Protein AF-A0A0F8YPD2-F1 (afdb_monomer_lite)

Secondary structure (DSSP, 8-state):
-TTTTSHHHHHHHHHHHHHHHHHHHHHTTSS--HHHHHHHHHTTT---HHHHHHHHHHHS-HHHHHHHHHHHHSTTTTTTTTTT--HHHHHHHHHHHHHHHHHHHHHHHSPTTTTHHHHHHHHHHHHT-EE--S--SSSS-HHHHHHHSSHHHHHHHHHHHHHHHT--EE-S---

Structure (mmCIF, N/CA/C/O backbone):
data_AF-A0A0F8YPD2-F1
#
_entry.id   AF-A0A0F8YPD2-F1
#
loop_
_atom_site.group_PDB
_atom_site.id
_atom_site.type_symbol
_atom_site.label_atom_id
_atom_site.label_alt_id
_atom_site.label_comp_id
_atom_site.label_asym_id
_atom_site.label_entity_id
_atom_site.label_seq_id
_atom_site.pdbx_PDB_ins_code
_atom_site.Cartn_x
_atom_site.Cartn_y
_atom_site.Cartn_z
_atom_site.occupancy
_atom_site.B_iso_or_equiv
_atom_site.auth_seq_id
_atom_site.auth_comp_id
_atom_site.auth_asym_id
_atom_site.auth_atom_id
_atom_site.pdbx_PDB_model_num
ATOM 1 N N . MET A 1 1 ? -18.638 -3.234 11.065 1.00 94.56 1 MET A N 1
ATOM 2 C CA . MET A 1 1 ? -17.580 -4.129 11.570 1.00 94.56 1 MET A CA 1
ATOM 3 C C . MET A 1 1 ? -17.341 -5.324 10.654 1.00 94.56 1 MET A C 1
ATOM 5 O O . MET A 1 1 ? -16.263 -5.391 10.093 1.00 94.56 1 MET A O 1
ATOM 9 N N . ARG A 1 2 ? -18.332 -6.199 10.403 1.00 97.00 2 ARG A N 1
ATOM 10 C CA . ARG A 1 2 ? -18.163 -7.392 9.537 1.00 97.00 2 ARG A CA 1
ATOM 11 C C . ARG A 1 2 ? -17.558 -7.105 8.155 1.00 97.00 2 ARG A C 1
ATOM 13 O O . ARG A 1 2 ? -16.605 -7.762 7.773 1.00 97.00 2 ARG A O 1
ATOM 20 N N . TYR A 1 3 ? -18.076 -6.103 7.439 1.00 97.62 3 TYR A N 1
ATOM 21 C CA . TYR A 1 3 ? -17.534 -5.726 6.127 1.00 97.62 3 TYR A CA 1
ATOM 22 C C . TYR A 1 3 ? -16.089 -5.206 6.203 1.00 97.62 3 TYR A C 1
ATOM 24 O O . TYR A 1 3 ? -15.278 -5.567 5.359 1.00 97.62 3 TYR A O 1
ATOM 32 N N . ILE A 1 4 ? -15.755 -4.404 7.224 1.00 98.19 4 ILE A N 1
ATOM 33 C CA . ILE A 1 4 ? -14.435 -3.762 7.362 1.00 98.19 4 ILE A CA 1
ATOM 34 C C . ILE A 1 4 ? -13.327 -4.818 7.345 1.00 98.19 4 ILE A C 1
ATOM 36 O O . ILE A 1 4 ? -12.388 -4.694 6.571 1.00 98.19 4 ILE A O 1
ATOM 40 N N . PHE A 1 5 ? -13.501 -5.896 8.111 1.00 98.12 5 PHE A N 1
ATOM 41 C CA . PHE A 1 5 ? -12.542 -6.999 8.217 1.00 98.12 5 PHE A CA 1
ATOM 42 C C . PHE A 1 5 ? -12.875 -8.193 7.307 1.00 98.12 5 PHE A C 1
ATOM 44 O O . PHE A 1 5 ? -12.452 -9.316 7.565 1.00 98.12 5 PHE A O 1
ATOM 51 N N . SER A 1 6 ? -13.664 -7.978 6.252 1.00 98.19 6 SER A N 1
ATOM 52 C CA . SER A 1 6 ? -13.960 -9.027 5.275 1.00 98.19 6 SER A CA 1
ATOM 53 C C . SER A 1 6 ? -12.802 -9.214 4.281 1.00 98.19 6 SER A C 1
ATOM 55 O O . SER A 1 6 ? -12.096 -8.246 3.973 1.00 98.19 6 SER A O 1
ATOM 57 N N . PRO A 1 7 ? -12.641 -10.416 3.692 1.00 96.81 7 PRO A N 1
ATOM 58 C CA . PRO A 1 7 ? -11.710 -10.625 2.582 1.00 96.81 7 PRO A CA 1
ATOM 59 C C . PRO A 1 7 ? -11.961 -9.661 1.417 1.00 96.81 7 PRO A C 1
ATOM 61 O O . PRO A 1 7 ? -11.022 -9.164 0.801 1.00 96.81 7 PRO A O 1
ATOM 64 N N . GLU A 1 8 ? -13.226 -9.336 1.140 1.00 96.88 8 GLU A N 1
ATOM 65 C CA . GLU A 1 8 ? -13.594 -8.380 0.097 1.00 96.88 8 GLU A CA 1
ATOM 66 C C . GLU A 1 8 ? -12.956 -7.008 0.319 1.00 96.88 8 GLU A C 1
ATOM 68 O O . GLU A 1 8 ? -12.258 -6.496 -0.560 1.00 96.88 8 GLU A O 1
ATOM 73 N N . ASN A 1 9 ? -13.130 -6.433 1.509 1.00 98.31 9 ASN A N 1
ATOM 74 C CA . ASN A 1 9 ? -12.566 -5.125 1.816 1.00 98.31 9 ASN A CA 1
ATOM 75 C C . ASN A 1 9 ? -11.031 -5.167 1.913 1.00 98.31 9 ASN A C 1
ATOM 77 O O . ASN A 1 9 ? -10.373 -4.227 1.462 1.00 98.31 9 ASN A O 1
ATOM 81 N N . LYS A 1 10 ? -10.446 -6.273 2.403 1.00 98.44 10 LYS A N 1
ATOM 82 C CA . LYS A 1 10 ? -8.988 -6.496 2.406 1.00 98.44 10 LYS A CA 1
ATOM 83 C C . LYS A 1 10 ? -8.413 -6.411 0.990 1.00 98.44 10 LYS A C 1
ATOM 85 O O . LYS A 1 10 ? -7.533 -5.595 0.725 1.00 98.44 10 LYS A O 1
ATOM 90 N N . PHE A 1 11 ? -8.929 -7.202 0.050 1.00 98.44 11 PHE A N 1
ATOM 91 C CA . PHE A 1 11 ? -8.347 -7.277 -1.294 1.00 98.44 11 PHE A CA 1
ATOM 92 C C . PHE A 1 11 ? -8.675 -6.064 -2.174 1.00 98.44 11 PHE A C 1
ATOM 94 O O . PHE A 1 11 ? -7.857 -5.684 -3.014 1.00 98.44 11 PHE A O 1
ATOM 101 N N . LYS A 1 12 ? -9.815 -5.395 -1.950 1.00 98.62 12 LYS A N 1
ATOM 102 C CA . LYS A 1 12 ? -10.074 -4.065 -2.532 1.00 98.62 12 LYS A CA 1
ATOM 103 C C . LYS A 1 12 ? -9.074 -3.030 -2.014 1.00 98.62 12 LYS A C 1
ATOM 105 O O . LYS A 1 12 ? -8.524 -2.258 -2.800 1.00 98.62 12 LYS A O 1
ATOM 110 N N . THR A 1 13 ? -8.766 -3.059 -0.717 1.00 98.81 13 THR A N 1
ATOM 111 C CA . THR A 1 13 ? -7.733 -2.200 -0.117 1.00 98.81 13 THR A CA 1
ATOM 112 C C . THR A 1 13 ? -6.352 -2.479 -0.709 1.00 98.81 13 THR A C 1
ATOM 114 O O . THR A 1 13 ? -5.646 -1.536 -1.054 1.00 98.81 13 THR A O 1
ATOM 117 N N . TRP A 1 14 ? -5.992 -3.743 -0.944 1.00 98.81 14 TRP A N 1
ATOM 118 C CA . TRP A 1 14 ? -4.736 -4.094 -1.623 1.00 98.81 14 TRP A CA 1
ATOM 119 C C . TRP A 1 14 ? -4.642 -3.486 -3.026 1.00 98.81 14 TRP A C 1
ATOM 121 O O . TRP A 1 14 ? -3.633 -2.870 -3.369 1.00 98.81 14 TRP A O 1
ATOM 131 N N . ARG A 1 15 ? -5.715 -3.567 -3.827 1.00 98.75 15 ARG A N 1
ATOM 132 C CA . ARG A 1 15 ? -5.751 -2.908 -5.144 1.00 98.75 15 ARG A CA 1
ATOM 133 C C . ARG A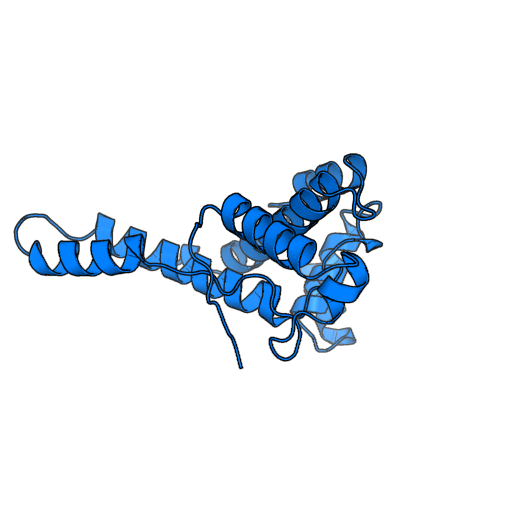 1 15 ? -5.654 -1.393 -5.038 1.00 98.75 15 ARG A C 1
ATOM 135 O O . ARG A 1 15 ? -4.922 -0.797 -5.825 1.00 98.75 15 ARG A O 1
ATOM 142 N N . LYS A 1 16 ? -6.320 -0.774 -4.058 1.00 98.75 16 LYS A N 1
ATOM 143 C CA . LYS A 1 16 ? -6.180 0.665 -3.777 1.00 98.75 16 LYS A CA 1
ATOM 144 C C . LYS A 1 16 ? -4.722 1.033 -3.478 1.00 98.75 16 LYS A C 1
ATOM 146 O O . LYS A 1 16 ? -4.237 2.016 -4.025 1.00 98.75 16 LYS A O 1
ATOM 151 N N . ILE A 1 17 ? -4.024 0.230 -2.677 1.00 98.81 17 ILE A N 1
ATOM 152 C CA . ILE A 1 17 ? -2.608 0.420 -2.337 1.00 98.81 17 ILE A CA 1
ATOM 153 C C . ILE A 1 17 ? -1.713 0.324 -3.578 1.00 98.81 17 ILE A C 1
ATOM 155 O O . ILE A 1 17 ? -0.931 1.237 -3.835 1.00 98.81 17 ILE A O 1
ATOM 159 N N . TRP A 1 18 ? -1.855 -0.721 -4.398 1.00 98.81 18 TRP A N 1
ATOM 160 C CA . TRP A 1 18 ? -1.063 -0.838 -5.630 1.00 98.81 18 TRP A CA 1
ATOM 161 C C . TRP A 1 18 ? -1.339 0.293 -6.622 1.00 98.81 18 TRP A C 1
ATOM 163 O O . TRP A 1 18 ? -0.413 0.782 -7.266 1.00 98.81 18 TRP A O 1
ATOM 173 N N . ILE A 1 19 ? -2.595 0.734 -6.735 1.00 98.81 19 ILE A N 1
ATOM 174 C CA . ILE A 1 19 ? -2.958 1.885 -7.566 1.00 98.81 19 ILE A CA 1
ATOM 175 C C . ILE A 1 19 ? -2.302 3.160 -7.030 1.00 98.81 19 ILE A C 1
ATOM 177 O O . ILE A 1 19 ? -1.710 3.889 -7.818 1.00 98.81 19 ILE A O 1
ATOM 181 N N . ALA A 1 20 ? -2.353 3.403 -5.716 1.00 98.81 20 ALA A N 1
ATOM 182 C CA . ALA A 1 20 ? -1.732 4.573 -5.099 1.00 98.81 20 ALA A CA 1
ATOM 183 C C . ALA A 1 20 ? -0.218 4.612 -5.355 1.00 98.81 20 ALA A C 1
ATOM 185 O O . ALA A 1 20 ? 0.312 5.668 -5.697 1.00 98.81 20 ALA A O 1
ATOM 186 N N . LEU A 1 21 ? 0.471 3.467 -5.270 1.00 98.62 21 LEU A N 1
ATOM 187 C CA . LEU A 1 21 ? 1.886 3.380 -5.636 1.00 98.62 21 LEU A CA 1
ATOM 188 C C . LEU A 1 21 ? 2.102 3.736 -7.109 1.00 98.62 21 LEU A C 1
ATOM 190 O O . LEU A 1 21 ? 2.931 4.592 -7.410 1.00 98.62 21 LEU A O 1
ATOM 194 N N . ALA A 1 22 ? 1.363 3.093 -8.016 1.00 98.62 22 ALA A N 1
ATOM 195 C CA . ALA A 1 22 ? 1.520 3.300 -9.452 1.00 98.62 22 ALA A CA 1
ATOM 196 C C . ALA A 1 22 ? 1.252 4.764 -9.847 1.00 98.62 22 ALA A C 1
ATOM 198 O O . ALA A 1 22 ? 1.959 5.324 -10.681 1.00 98.62 22 ALA A O 1
ATOM 199 N N . GLU A 1 23 ? 0.264 5.409 -9.223 1.00 98.69 23 GLU A N 1
ATOM 200 C CA . GLU A 1 23 ? 0.001 6.839 -9.391 1.00 98.69 23 GLU A CA 1
ATOM 201 C C . GLU A 1 23 ? 1.168 7.703 -8.918 1.00 98.69 23 GLU A C 1
ATOM 203 O O . GLU A 1 23 ? 1.584 8.601 -9.646 1.00 98.69 23 GLU A O 1
ATOM 208 N N . SER A 1 24 ? 1.712 7.433 -7.729 1.00 98.50 24 SER A N 1
ATOM 209 C CA . SER A 1 24 ? 2.852 8.188 -7.203 1.00 98.50 24 SER A CA 1
ATOM 210 C C . SER A 1 24 ? 4.103 8.005 -8.064 1.00 98.50 24 SER A C 1
ATOM 212 O O . SER A 1 24 ? 4.771 8.982 -8.385 1.00 98.50 24 SER A O 1
ATOM 214 N N . GLN A 1 25 ? 4.391 6.778 -8.506 1.00 98.25 25 GLN A N 1
ATOM 215 C CA . GLN A 1 25 ? 5.507 6.484 -9.410 1.00 98.25 25 GLN A CA 1
ATOM 216 C C . GLN A 1 25 ? 5.348 7.206 -10.754 1.00 98.25 25 GLN A C 1
ATOM 218 O O . GLN A 1 25 ? 6.287 7.852 -11.216 1.00 98.25 25 GLN A O 1
ATOM 223 N N . MET A 1 26 ? 4.146 7.178 -11.338 1.00 98.12 26 MET A N 1
ATOM 224 C CA . MET A 1 26 ? 3.835 7.893 -12.578 1.00 98.12 26 MET A CA 1
ATOM 225 C C . MET A 1 26 ? 4.045 9.406 -12.438 1.00 98.12 26 MET A C 1
ATOM 227 O O . MET A 1 26 ? 4.674 10.016 -13.298 1.00 98.12 26 MET A O 1
ATOM 231 N N . GLU A 1 27 ? 3.540 10.018 -11.363 1.00 98.00 27 GLU A N 1
ATOM 232 C CA . GLU A 1 27 ? 3.702 11.458 -11.102 1.00 98.00 27 GLU A CA 1
ATOM 233 C C . GLU A 1 27 ? 5.163 11.868 -10.910 1.00 98.00 27 GLU A C 1
ATOM 235 O O . GLU A 1 27 ? 5.530 13.005 -11.195 1.00 98.00 27 GLU A O 1
ATOM 240 N N . MET A 1 28 ? 6.001 10.937 -10.456 1.00 96.81 28 MET A N 1
ATOM 241 C CA . MET A 1 28 ? 7.439 11.132 -10.294 1.00 96.81 28 MET A CA 1
ATOM 242 C C . MET A 1 28 ? 8.251 10.780 -11.547 1.00 96.81 28 MET A C 1
ATOM 244 O O . MET A 1 28 ? 9.478 10.864 -11.520 1.00 96.81 28 MET A O 1
ATOM 248 N N . GLY A 1 29 ? 7.592 10.376 -12.638 1.00 93.75 29 GLY A N 1
ATOM 249 C CA . GLY A 1 29 ? 8.250 9.973 -13.882 1.00 93.75 29 GLY A CA 1
ATOM 250 C C . GLY A 1 29 ? 8.975 8.624 -13.802 1.00 93.75 29 GLY A C 1
ATOM 251 O O . GLY A 1 29 ? 9.807 8.330 -14.657 1.00 93.75 29 GLY A O 1
ATOM 252 N N . ILE A 1 30 ? 8.677 7.797 -12.796 1.00 91.81 30 ILE A N 1
ATOM 253 C CA . ILE A 1 30 ? 9.241 6.452 -12.633 1.00 91.81 30 ILE A CA 1
ATOM 254 C C . ILE A 1 30 ? 8.412 5.496 -13.486 1.00 91.81 30 ILE A C 1
ATOM 256 O O . ILE A 1 30 ? 7.287 5.210 -13.100 1.00 91.81 30 ILE A O 1
ATOM 260 N N . THR A 1 31 ? 8.959 5.043 -14.623 1.00 87.62 31 THR A N 1
ATOM 261 C CA . THR A 1 31 ? 8.572 3.920 -15.523 1.00 87.62 31 THR A CA 1
ATOM 262 C C . THR A 1 31 ? 7.129 3.372 -15.430 1.00 87.62 31 THR A C 1
ATOM 264 O O . THR A 1 31 ? 6.889 2.172 -15.544 1.00 87.62 31 THR A O 1
ATOM 267 N N . VAL A 1 32 ? 6.141 4.246 -15.250 1.00 97.19 32 VAL A N 1
ATOM 268 C CA . VAL A 1 32 ? 4.719 3.930 -15.106 1.00 97.19 32 VAL A CA 1
ATOM 269 C C . VAL A 1 32 ? 3.949 4.934 -15.944 1.00 97.19 32 VAL A C 1
ATOM 271 O O . VAL A 1 32 ? 4.143 6.144 -15.853 1.00 97.19 32 VAL A O 1
ATOM 274 N N . THR A 1 33 ? 3.060 4.426 -16.789 1.00 98.00 33 THR A N 1
ATOM 275 C CA . THR A 1 33 ? 2.296 5.246 -17.730 1.00 98.00 33 THR A CA 1
ATOM 276 C C . THR A 1 33 ? 0.874 5.500 -17.239 1.00 98.00 33 THR A C 1
ATOM 278 O O . THR A 1 33 ? 0.247 4.653 -16.596 1.00 98.00 33 THR A O 1
ATOM 281 N N . ALA A 1 34 ? 0.282 6.617 -17.669 1.00 98.06 34 ALA A N 1
ATOM 282 C CA . ALA A 1 34 ? -1.131 6.911 -17.409 1.00 98.06 34 ALA A CA 1
ATOM 283 C C . ALA A 1 34 ? -2.078 5.829 -17.949 1.00 98.06 34 ALA A C 1
ATOM 285 O O . ALA A 1 34 ? -3.148 5.597 -17.387 1.00 98.06 34 ALA A O 1
ATOM 286 N N . LYS A 1 35 ? -1.689 5.134 -19.026 1.00 98.25 35 LYS A N 1
ATOM 287 C CA . LYS A 1 35 ? -2.458 4.011 -19.575 1.00 98.25 35 LYS A CA 1
ATOM 288 C C . LYS A 1 35 ? -2.512 2.839 -18.591 1.00 98.25 35 LYS A C 1
ATOM 290 O O . LYS A 1 35 ? -3.594 2.299 -18.381 1.00 98.25 35 LYS A O 1
ATOM 295 N N . GLN A 1 36 ? -1.383 2.491 -17.973 1.00 98.56 36 GLN A N 1
ATOM 296 C CA . GLN A 1 36 ? -1.302 1.422 -16.973 1.00 98.56 36 GLN A CA 1
ATOM 297 C C . GLN A 1 36 ? -2.114 1.766 -15.723 1.00 98.56 36 GLN A C 1
ATOM 299 O O . GLN A 1 36 ? -2.947 0.973 -15.298 1.00 98.56 36 GLN A O 1
ATOM 304 N N . VAL A 1 37 ? -1.961 2.983 -15.191 1.00 98.62 37 VAL A N 1
ATOM 305 C CA . VAL A 1 37 ? -2.733 3.445 -14.023 1.00 98.62 37 VAL A CA 1
ATOM 306 C C . VAL A 1 37 ? -4.241 3.398 -14.291 1.00 98.62 37 VAL A C 1
ATOM 308 O O . VAL A 1 37 ? -5.007 2.906 -13.460 1.00 98.62 37 VAL A O 1
ATOM 311 N N . ARG A 1 38 ? -4.692 3.870 -15.464 1.00 98.56 38 ARG A N 1
ATOM 312 C CA . ARG A 1 38 ? -6.111 3.795 -15.855 1.00 98.56 38 ARG A CA 1
ATOM 313 C C . ARG A 1 38 ? -6.615 2.355 -15.930 1.00 98.56 38 ARG A C 1
ATOM 315 O O . ARG A 1 38 ? -7.741 2.091 -15.513 1.00 98.56 38 ARG A O 1
ATOM 322 N N . GLU A 1 39 ? -5.801 1.434 -16.439 1.00 98.50 39 GLU A N 1
ATOM 323 C CA . GLU A 1 39 ? -6.165 0.019 -16.509 1.00 98.50 39 GLU A CA 1
ATOM 324 C C . GLU A 1 39 ? -6.306 -0.605 -15.114 1.00 98.50 39 GLU A C 1
ATOM 326 O O . GLU A 1 39 ? -7.307 -1.271 -14.854 1.00 98.50 39 GLU A O 1
ATOM 331 N N . LEU A 1 40 ? -5.381 -0.329 -14.187 1.00 98.56 40 LEU A N 1
ATOM 332 C CA . LEU A 1 40 ? -5.504 -0.795 -12.801 1.00 98.56 40 LEU A CA 1
ATOM 333 C C . LEU A 1 40 ? -6.797 -0.279 -12.153 1.00 98.56 40 LEU A C 1
ATOM 335 O O . LEU A 1 40 ? -7.554 -1.052 -11.562 1.00 98.56 40 LEU A O 1
ATOM 339 N N . LYS A 1 41 ? -7.096 1.017 -12.317 1.00 98.56 41 LYS A N 1
ATOM 340 C CA . LYS A 1 41 ? -8.316 1.639 -11.776 1.00 98.56 41 LYS A CA 1
ATOM 341 C C . LYS A 1 41 ? -9.600 1.005 -12.307 1.00 98.56 41 LYS A C 1
ATOM 343 O O . LYS A 1 41 ? -10.556 0.888 -11.542 1.00 98.56 41 LYS A O 1
ATOM 348 N N . LYS A 1 42 ? -9.625 0.564 -13.571 1.00 98.50 42 LYS A N 1
ATOM 349 C CA . LYS A 1 42 ? -10.786 -0.111 -14.181 1.00 98.50 42 LYS A CA 1
ATOM 350 C C . LYS A 1 42 ? -11.213 -1.352 -13.393 1.00 98.50 42 LYS A C 1
ATOM 352 O O . LYS A 1 42 ? -12.405 -1.623 -13.293 1.00 98.50 42 LYS A O 1
ATOM 357 N N . TYR A 1 43 ? -10.260 -2.089 -12.826 1.00 98.25 43 TYR A N 1
ATOM 358 C CA . TYR A 1 43 ? -10.537 -3.323 -12.089 1.00 98.25 43 TYR A CA 1
ATOM 359 C C . TYR A 1 43 ? -10.381 -3.172 -10.572 1.00 98.25 43 TYR A C 1
ATOM 361 O O . TYR A 1 43 ? -10.380 -4.180 -9.874 1.00 98.25 43 TYR A O 1
ATOM 369 N N . LYS A 1 44 ? -10.275 -1.953 -10.025 1.00 97.69 44 LYS A N 1
ATOM 370 C CA . LYS A 1 44 ? -9.993 -1.731 -8.593 1.00 97.69 44 LYS A CA 1
ATOM 371 C C . LYS A 1 44 ? -10.929 -2.507 -7.643 1.00 97.69 44 LYS A C 1
ATOM 373 O O . LYS A 1 44 ? -10.461 -3.033 -6.641 1.00 97.69 44 LYS A O 1
ATOM 378 N N . ASP A 1 45 ? -12.209 -2.639 -8.007 1.00 97.12 45 ASP A N 1
ATOM 379 C CA . ASP A 1 45 ? -13.245 -3.289 -7.189 1.00 97.12 45 ASP A CA 1
ATOM 380 C C . ASP A 1 45 ? -13.615 -4.708 -7.664 1.00 97.12 45 ASP A C 1
ATOM 382 O O . ASP A 1 45 ? -14.386 -5.393 -6.996 1.00 97.12 45 ASP A O 1
ATOM 386 N N . ASN A 1 46 ? -13.084 -5.158 -8.807 1.00 97.56 46 ASN A N 1
ATOM 387 C CA . ASN A 1 46 ? -13.445 -6.431 -9.442 1.00 97.56 46 ASN A CA 1
ATOM 388 C C . ASN A 1 46 ? -12.400 -7.522 -9.155 1.00 97.56 46 ASN A C 1
ATOM 390 O O . ASN A 1 46 ? -11.541 -7.805 -9.996 1.00 97.56 46 ASN A O 1
ATOM 394 N N . ILE A 1 47 ? -12.457 -8.113 -7.962 1.00 98.00 47 ILE A N 1
ATOM 395 C CA . ILE A 1 47 ? -11.506 -9.141 -7.521 1.00 98.00 47 ILE A CA 1
ATOM 396 C C . ILE A 1 47 ? -11.854 -10.502 -8.146 1.00 98.00 47 ILE A C 1
ATOM 398 O O . ILE A 1 47 ? -12.926 -11.052 -7.919 1.00 98.00 47 ILE A O 1
ATOM 402 N N . ASN A 1 48 ? -10.927 -11.078 -8.911 1.00 97.75 48 ASN A N 1
ATOM 403 C CA . ASN A 1 48 ? -11.053 -12.396 -9.539 1.00 97.75 48 ASN A CA 1
ATOM 404 C C . ASN A 1 48 ? -10.531 -13.519 -8.622 1.00 97.75 48 ASN A C 1
ATOM 406 O O . ASN A 1 48 ? -9.467 -14.089 -8.865 1.00 97.75 48 ASN A O 1
ATOM 410 N N . TYR A 1 49 ? -11.295 -13.837 -7.573 1.00 97.62 49 TYR A N 1
ATOM 411 C CA . TYR A 1 49 ? -10.931 -14.806 -6.527 1.00 97.62 49 TYR A CA 1
ATOM 412 C C . TYR A 1 49 ? -10.485 -16.169 -7.054 1.00 97.62 49 TYR A C 1
ATOM 414 O O . TYR A 1 49 ? -9.428 -16.652 -6.668 1.00 97.62 49 TYR A O 1
ATOM 422 N N . GLU A 1 50 ? -11.215 -16.748 -8.009 1.00 98.00 50 GLU A N 1
ATOM 423 C CA . GLU A 1 50 ? -10.871 -18.059 -8.574 1.00 98.00 50 GLU A CA 1
ATOM 424 C C . GLU A 1 50 ? -9.469 -18.091 -9.203 1.00 98.00 50 GLU A C 1
ATOM 426 O O . GLU A 1 50 ? -8.781 -19.113 -9.180 1.00 98.00 50 GLU A O 1
ATOM 431 N N . ILE A 1 51 ? -9.033 -16.972 -9.787 1.00 98.12 51 ILE A N 1
ATOM 432 C CA . ILE A 1 51 ? -7.697 -16.840 -10.371 1.00 98.12 51 ILE A CA 1
ATOM 433 C C . ILE A 1 51 ? -6.654 -16.680 -9.265 1.00 98.12 51 ILE A C 1
ATOM 435 O O . ILE A 1 51 ? -5.609 -17.330 -9.322 1.00 98.12 51 ILE A O 1
ATOM 439 N N . ALA A 1 52 ? -6.944 -15.870 -8.243 1.00 98.00 52 ALA A N 1
ATOM 440 C CA . ALA A 1 52 ? -6.070 -15.714 -7.084 1.00 98.00 52 ALA A CA 1
ATOM 441 C C . ALA A 1 52 ? -5.841 -17.058 -6.373 1.00 98.00 52 ALA A C 1
ATOM 443 O O . ALA A 1 52 ? -4.695 -17.449 -6.178 1.00 98.00 52 ALA A O 1
ATOM 444 N N . GLU A 1 53 ? -6.891 -17.840 -6.119 1.00 98.00 53 GLU A N 1
ATOM 445 C CA . GLU A 1 53 ? -6.785 -19.168 -5.497 1.00 98.00 53 GLU A CA 1
ATOM 446 C C . GLU A 1 53 ? -5.958 -20.153 -6.338 1.00 98.00 53 GLU A C 1
ATOM 448 O O . GLU A 1 53 ? -5.145 -20.920 -5.811 1.00 98.00 53 GLU A O 1
ATOM 453 N N . LYS A 1 54 ? -6.126 -20.138 -7.670 1.00 98.31 54 LYS A N 1
ATOM 454 C CA . LYS A 1 54 ? -5.315 -20.961 -8.586 1.00 98.31 54 LYS A CA 1
ATOM 455 C C . LYS A 1 54 ? -3.834 -20.605 -8.498 1.00 98.31 54 LYS A C 1
ATOM 457 O O . LYS A 1 54 ? -2.994 -21.507 -8.526 1.00 98.31 54 LYS A O 1
ATOM 462 N N . TRP A 1 55 ? -3.505 -19.318 -8.412 1.00 98.31 55 TRP A N 1
ATOM 463 C CA . TRP A 1 55 ? -2.123 -18.874 -8.249 1.00 98.31 55 TRP A CA 1
ATOM 464 C C . TRP A 1 55 ? -1.582 -19.155 -6.856 1.00 98.31 55 TRP A C 1
ATOM 466 O O . TRP A 1 55 ? -0.431 -19.559 -6.739 1.00 98.31 55 TRP A O 1
ATOM 476 N N . GLU A 1 56 ? -2.392 -19.013 -5.815 1.00 98.00 56 GLU A N 1
ATOM 477 C CA . GLU A 1 56 ? -1.975 -19.258 -4.438 1.00 98.00 56 GLU A CA 1
ATOM 478 C C . GLU A 1 56 ? -1.579 -20.720 -4.231 1.00 98.00 56 GLU A C 1
ATOM 480 O O . GLU A 1 56 ? -0.511 -20.991 -3.689 1.00 98.00 56 GLU A O 1
ATOM 485 N N . LYS A 1 57 ? -2.345 -21.669 -4.786 1.00 98.06 57 LYS A N 1
ATOM 486 C CA . LYS A 1 57 ? -1.982 -23.100 -4.779 1.00 98.06 57 LYS A CA 1
ATOM 487 C C . LYS A 1 57 ? -0.624 -23.379 -5.434 1.00 98.06 57 LYS A C 1
ATOM 489 O O . LYS A 1 57 ? 0.073 -24.304 -5.022 1.00 98.06 57 LYS A O 1
ATOM 494 N N . LYS A 1 58 ? -0.248 -22.598 -6.453 1.00 97.62 58 LYS A N 1
ATOM 495 C CA . LYS A 1 58 ? 1.020 -22.752 -7.188 1.00 97.62 58 LYS A CA 1
ATOM 496 C C . LYS A 1 58 ? 2.188 -22.056 -6.494 1.00 97.62 58 LYS A C 1
ATOM 498 O O . LYS A 1 58 ? 3.262 -22.632 -6.388 1.00 97.62 58 LYS A O 1
ATOM 503 N N . LEU A 1 59 ? 1.983 -20.815 -6.061 1.00 97.06 59 LEU A N 1
ATOM 504 C CA . LEU A 1 59 ? 3.029 -19.943 -5.522 1.00 97.06 59 LEU A CA 1
ATOM 505 C C . LEU A 1 59 ? 3.226 -20.117 -4.017 1.00 97.06 59 LEU A C 1
ATOM 507 O O . LEU A 1 59 ? 4.271 -19.732 -3.505 1.00 97.06 59 LEU A O 1
ATOM 511 N N . ARG A 1 60 ? 2.223 -20.667 -3.319 1.00 97.38 60 ARG A N 1
ATOM 512 C CA . ARG A 1 60 ? 2.154 -20.747 -1.853 1.00 97.38 60 ARG A CA 1
ATOM 513 C C . ARG A 1 60 ? 2.380 -19.384 -1.191 1.00 97.38 60 ARG A C 1
ATOM 515 O O . ARG A 1 60 ? 3.039 -19.284 -0.163 1.00 97.38 60 ARG A O 1
ATOM 522 N N . HIS A 1 61 ? 1.858 -18.336 -1.829 1.00 97.44 61 HIS A N 1
ATOM 523 C CA . HIS A 1 61 ? 2.012 -16.951 -1.407 1.00 97.44 61 HIS A CA 1
ATOM 524 C C . HIS A 1 61 ? 0.795 -16.129 -1.847 1.00 97.44 61 HIS A C 1
ATOM 526 O O . HIS A 1 61 ? 0.543 -15.973 -3.043 1.00 97.44 61 HIS A O 1
ATOM 532 N N . ASP A 1 62 ? 0.075 -15.571 -0.878 1.00 97.06 62 ASP A N 1
ATOM 533 C CA . ASP A 1 62 ? -1.183 -14.834 -1.055 1.00 97.06 62 ASP A CA 1
ATOM 534 C C . ASP A 1 62 ? -1.009 -13.476 -1.763 1.00 97.06 62 ASP A C 1
ATOM 536 O O . ASP A 1 62 ? -1.675 -13.190 -2.754 1.00 97.06 62 ASP A O 1
ATOM 540 N N . VAL A 1 63 ? -0.065 -12.636 -1.331 1.00 98.12 63 VAL A N 1
ATOM 541 C CA . VAL A 1 63 ? 0.203 -11.347 -1.990 1.00 98.12 63 VAL A CA 1
ATOM 542 C C . VAL A 1 63 ? 0.547 -11.569 -3.456 1.00 98.12 63 VAL A C 1
ATOM 544 O O . VAL A 1 63 ? -0.068 -10.973 -4.342 1.00 98.12 63 VAL A O 1
ATOM 547 N N . MET A 1 64 ? 1.480 -12.482 -3.731 1.00 98.06 64 MET A N 1
ATOM 548 C CA . MET A 1 64 ? 1.904 -12.754 -5.100 1.00 98.06 64 MET A CA 1
ATOM 549 C C . MET A 1 64 ? 0.803 -13.399 -5.942 1.00 98.06 64 MET A C 1
ATOM 551 O O . MET A 1 64 ? 0.734 -13.127 -7.143 1.00 98.06 64 MET A O 1
ATOM 555 N N . SER A 1 65 ? -0.092 -14.194 -5.348 1.00 98.25 65 SER A N 1
ATOM 556 C CA . SER A 1 65 ? -1.246 -14.731 -6.071 1.00 98.25 65 SER A CA 1
ATOM 557 C C . SER A 1 65 ? -2.206 -13.625 -6.507 1.00 98.25 65 SER A C 1
ATOM 559 O O . SER A 1 65 ? -2.630 -13.602 -7.664 1.00 98.25 65 SER A O 1
ATOM 561 N N . HIS A 1 66 ? -2.463 -12.645 -5.638 1.00 98.50 66 HIS A N 1
ATOM 562 C CA . HIS A 1 66 ? -3.288 -11.483 -5.958 1.00 98.50 66 HIS A CA 1
ATOM 563 C C . HIS A 1 66 ? -2.614 -10.526 -6.950 1.00 98.50 66 HIS A C 1
ATOM 565 O O . HIS A 1 66 ? -3.308 -9.969 -7.804 1.00 98.50 66 HIS A O 1
ATOM 571 N N . VAL A 1 67 ? -1.284 -10.381 -6.913 1.00 98.50 67 VAL A N 1
ATOM 572 C CA . VAL A 1 67 ? -0.521 -9.651 -7.944 1.00 98.50 67 VAL A CA 1
ATOM 573 C C . VAL A 1 67 ? -0.715 -10.305 -9.313 1.00 98.50 67 VAL A C 1
ATOM 575 O O . VAL A 1 67 ? -1.050 -9.618 -10.281 1.00 98.50 67 VAL A O 1
ATOM 578 N N . LYS A 1 68 ? -0.568 -11.636 -9.407 1.00 98.44 68 LYS A N 1
ATOM 579 C CA . LYS A 1 68 ? -0.789 -12.370 -10.665 1.00 98.44 68 LYS A CA 1
ATOM 580 C C . LYS A 1 68 ? -2.235 -12.266 -11.136 1.00 98.44 68 LYS A C 1
ATOM 582 O O . LYS A 1 68 ? -2.466 -11.937 -12.297 1.00 98.44 68 LYS A O 1
ATOM 587 N N . ALA A 1 69 ? -3.198 -12.461 -10.240 1.00 98.44 69 ALA A N 1
ATOM 588 C CA . ALA A 1 69 ? -4.615 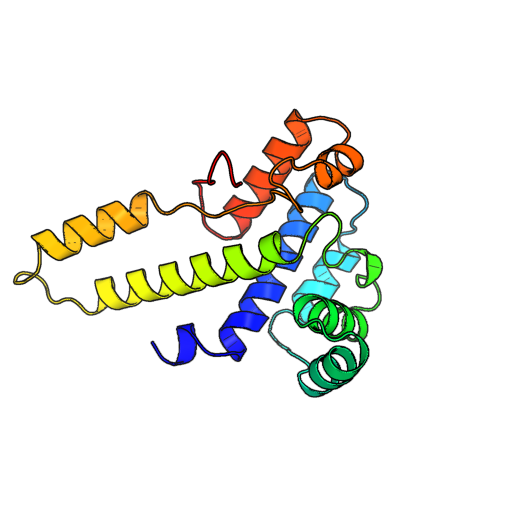-12.369 -10.567 1.00 98.44 69 ALA A CA 1
ATOM 589 C C . ALA A 1 69 ? -5.009 -10.972 -11.072 1.00 98.44 69 ALA A C 1
ATOM 591 O O . ALA A 1 69 ? -5.728 -10.856 -12.065 1.00 98.44 69 ALA A O 1
ATOM 592 N N . PHE A 1 70 ? -4.497 -9.909 -10.447 1.00 98.56 70 PHE A N 1
ATOM 593 C CA . PHE A 1 70 ? -4.744 -8.544 -10.902 1.00 98.56 70 PHE A CA 1
ATOM 594 C C . PHE A 1 70 ? -4.073 -8.268 -12.257 1.00 98.56 70 PHE A C 1
ATOM 596 O O . PHE A 1 70 ? -4.698 -7.679 -13.139 1.00 98.56 70 PHE A O 1
ATOM 603 N N . GLY A 1 71 ? -2.852 -8.768 -12.468 1.00 98.38 71 GLY A N 1
ATOM 604 C CA . GLY A 1 71 ? -2.145 -8.672 -13.747 1.00 98.38 71 GLY A CA 1
ATOM 605 C C . GLY A 1 71 ? -2.832 -9.406 -14.905 1.00 98.38 71 GLY A C 1
ATOM 606 O O . GLY A 1 71 ? -2.738 -8.958 -16.045 1.00 98.38 71 GLY A O 1
ATOM 607 N N . GLU A 1 72 ? -3.573 -10.487 -14.645 1.00 98.00 72 GLU A N 1
ATOM 608 C CA . GLU A 1 72 ? -4.367 -11.161 -15.685 1.00 98.00 72 GLU A CA 1
ATOM 609 C C . GLU A 1 72 ? -5.543 -10.311 -16.190 1.00 98.00 72 GLU A C 1
ATOM 611 O O . GLU A 1 72 ? -5.898 -10.391 -17.370 1.00 98.00 72 GLU A O 1
ATOM 616 N N . GLN A 1 73 ? -6.125 -9.473 -15.324 1.00 97.88 73 GLN A N 1
ATOM 617 C CA . GLN A 1 73 ? -7.159 -8.505 -15.706 1.00 97.88 73 GLN A CA 1
ATOM 618 C C . GLN A 1 73 ? -6.547 -7.245 -16.336 1.00 97.88 73 GLN A C 1
ATOM 620 O O . GLN A 1 73 ? -7.045 -6.759 -17.355 1.00 97.88 73 GLN A O 1
ATOM 625 N N . ALA A 1 74 ? -5.467 -6.727 -15.743 1.00 97.81 74 ALA A N 1
ATOM 626 C CA . ALA A 1 74 ? -4.764 -5.515 -16.153 1.00 97.81 74 ALA A CA 1
ATOM 627 C C . ALA A 1 74 ? -3.443 -5.849 -16.870 1.00 97.81 74 ALA A C 1
ATOM 629 O O . ALA A 1 74 ? -2.350 -5.658 -16.332 1.00 97.81 74 ALA A O 1
ATOM 630 N N . LYS A 1 75 ? -3.549 -6.386 -18.091 1.00 97.69 75 LYS A N 1
ATOM 631 C CA . LYS A 1 75 ? -2.412 -6.946 -18.843 1.00 97.69 75 LYS A CA 1
ATOM 632 C C . LYS A 1 75 ? -1.348 -5.914 -19.219 1.00 97.69 75 LYS A C 1
ATOM 634 O O . LYS A 1 75 ? -0.179 -6.262 -19.320 1.00 97.69 75 LYS A O 1
ATOM 639 N N . ILE A 1 76 ? -1.726 -4.658 -19.446 1.00 97.62 76 ILE A N 1
ATOM 640 C CA . ILE A 1 76 ? -0.784 -3.581 -19.792 1.00 97.62 76 ILE A CA 1
ATOM 641 C C . ILE A 1 76 ? -0.005 -3.155 -18.541 1.00 97.62 76 ILE A C 1
ATOM 643 O O . ILE A 1 76 ? 1.181 -2.826 -18.609 1.00 97.62 76 ILE A O 1
ATOM 647 N N . ALA A 1 77 ? -0.673 -3.157 -17.390 1.00 97.81 77 ALA A N 1
ATOM 648 C CA . ALA A 1 77 ? -0.109 -2.774 -16.105 1.00 97.81 77 ALA A CA 1
ATOM 649 C C . ALA A 1 77 ? 0.554 -3.926 -15.336 1.00 97.81 77 ALA A C 1
ATOM 651 O O . ALA A 1 77 ? 1.188 -3.669 -14.318 1.00 97.81 77 ALA A O 1
ATOM 652 N N . SER A 1 78 ? 0.456 -5.176 -15.798 1.00 97.31 78 SER A N 1
ATOM 653 C CA . SER A 1 78 ? 0.874 -6.356 -15.026 1.00 97.31 78 SER A CA 1
ATOM 654 C C . SER A 1 78 ? 2.320 -6.288 -14.525 1.00 97.31 78 SER A C 1
ATOM 656 O O . SER A 1 78 ? 2.605 -6.751 -13.427 1.00 97.31 78 SER A O 1
ATOM 658 N N . GLY A 1 79 ? 3.224 -5.700 -15.315 1.00 96.88 79 GLY A N 1
ATOM 659 C CA . GLY A 1 79 ? 4.641 -5.558 -14.971 1.00 96.88 79 GLY A CA 1
ATOM 660 C C . GLY A 1 79 ? 4.955 -4.467 -13.943 1.00 96.88 79 GLY A C 1
ATOM 661 O O . GLY A 1 79 ? 6.054 -4.470 -13.403 1.00 96.88 79 GLY A O 1
ATOM 662 N N . ILE A 1 80 ? 4.020 -3.549 -13.669 1.00 97.75 80 ILE A N 1
ATOM 663 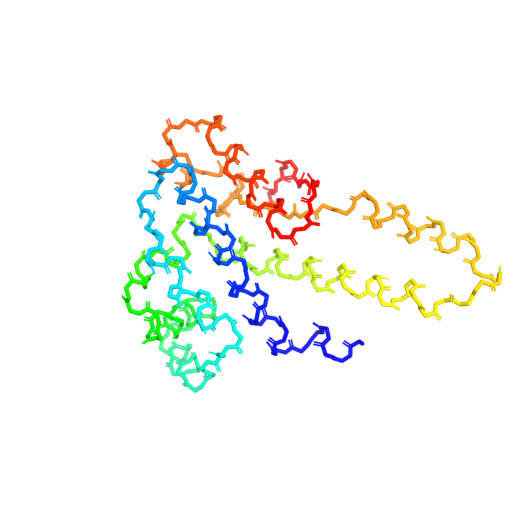C CA . ILE A 1 80 ? 4.217 -2.458 -12.697 1.00 97.75 80 ILE A CA 1
ATOM 664 C C . ILE A 1 80 ? 3.461 -2.681 -11.383 1.00 97.75 80 ILE A C 1
ATOM 666 O O . ILE A 1 80 ? 3.638 -1.928 -10.428 1.00 97.75 80 ILE A O 1
ATOM 670 N N . ILE A 1 81 ? 2.629 -3.725 -11.299 1.00 97.94 81 ILE A N 1
ATOM 671 C CA . ILE A 1 81 ? 1.962 -4.089 -10.047 1.00 97.94 81 ILE A CA 1
ATOM 672 C C . ILE A 1 81 ? 3.040 -4.498 -9.042 1.00 97.94 81 ILE A C 1
ATOM 674 O O . ILE A 1 81 ? 3.857 -5.368 -9.332 1.00 97.94 81 ILE A O 1
ATOM 678 N N . HIS A 1 82 ? 3.011 -3.889 -7.853 1.00 97.88 82 HIS A N 1
ATOM 679 C CA . HIS A 1 82 ? 3.946 -4.173 -6.758 1.00 97.88 82 HIS A CA 1
ATOM 680 C C . HIS A 1 82 ? 5.412 -3.771 -7.034 1.00 97.88 82 HIS A C 1
ATOM 682 O O . HIS A 1 82 ? 6.313 -4.208 -6.323 1.00 97.88 82 HIS A O 1
ATOM 688 N N . LEU A 1 83 ? 5.672 -2.920 -8.037 1.00 97.06 83 LEU A N 1
ATOM 689 C CA . LEU A 1 83 ? 7.025 -2.508 -8.424 1.00 97.06 83 LEU A CA 1
ATOM 690 C C . LEU A 1 83 ? 7.769 -1.806 -7.275 1.00 97.06 83 LEU A C 1
ATOM 692 O O . LEU A 1 83 ? 7.469 -0.665 -6.929 1.00 97.06 83 LEU A O 1
ATOM 696 N N . GLY A 1 84 ? 8.773 -2.489 -6.724 1.00 95.25 84 GLY A N 1
ATOM 697 C CA . GLY A 1 84 ? 9.621 -1.997 -5.634 1.00 95.25 84 GLY A CA 1
ATOM 698 C C . GLY A 1 84 ? 9.126 -2.330 -4.226 1.00 95.25 84 GLY A C 1
ATOM 699 O O . GLY A 1 84 ? 9.899 -2.209 -3.279 1.00 95.25 84 GLY A O 1
ATOM 700 N N . MET A 1 85 ? 7.878 -2.783 -4.094 1.00 96.69 85 MET A N 1
ATOM 701 C CA . MET A 1 85 ? 7.278 -3.167 -2.817 1.00 96.69 85 MET A CA 1
ATOM 702 C C . MET A 1 85 ? 7.686 -4.578 -2.376 1.00 96.69 85 MET A C 1
ATOM 704 O O . MET A 1 85 ? 8.096 -5.416 -3.180 1.00 96.69 85 MET A O 1
ATOM 708 N N . THR A 1 86 ? 7.471 -4.855 -1.095 1.00 96.62 86 THR A N 1
ATOM 709 C CA . THR A 1 86 ? 7.390 -6.196 -0.508 1.00 96.62 86 THR A CA 1
ATOM 710 C C . THR A 1 86 ? 5.999 -6.472 0.054 1.00 96.62 86 THR A C 1
ATOM 712 O O . THR A 1 86 ? 5.166 -5.572 0.180 1.00 96.62 86 THR A O 1
ATOM 715 N N . SER A 1 87 ? 5.737 -7.723 0.435 1.00 96.75 87 SER A N 1
ATOM 716 C CA . SER A 1 87 ? 4.447 -8.166 0.976 1.00 96.75 87 SER A CA 1
ATOM 717 C C . SER A 1 87 ? 3.937 -7.288 2.128 1.00 96.75 87 SER A C 1
ATOM 719 O O . SER A 1 87 ? 2.785 -6.863 2.088 1.00 96.75 87 SER A O 1
ATOM 721 N N . CYS A 1 88 ? 4.798 -6.914 3.080 1.00 96.69 88 CYS A N 1
ATOM 722 C CA . CYS A 1 88 ? 4.430 -6.045 4.207 1.00 96.69 88 CYS A CA 1
ATOM 723 C C . CYS A 1 88 ? 4.089 -4.608 3.795 1.00 96.69 88 CYS A C 1
ATOM 725 O O . CYS A 1 88 ? 3.277 -3.957 4.449 1.00 96.69 88 CYS A O 1
ATOM 727 N N . ASP A 1 89 ? 4.643 -4.103 2.685 1.00 97.56 89 ASP A N 1
ATOM 728 C CA . ASP A 1 89 ? 4.243 -2.792 2.167 1.00 97.56 89 ASP A CA 1
ATOM 729 C C . ASP A 1 89 ? 2.759 -2.789 1.741 1.00 97.56 89 ASP A C 1
ATOM 731 O O . ASP A 1 89 ? 2.129 -1.733 1.733 1.00 97.56 89 ASP A O 1
ATOM 735 N N . VAL A 1 90 ? 2.167 -3.938 1.388 1.00 98.06 90 VAL A N 1
ATOM 736 C CA . VAL A 1 90 ? 0.735 -4.025 1.056 1.00 98.06 90 VAL A CA 1
ATOM 737 C C . VAL A 1 90 ? -0.113 -4.563 2.205 1.00 98.06 90 VAL A C 1
ATOM 739 O O . VAL A 1 90 ? -1.150 -3.966 2.493 1.00 98.06 90 VAL A O 1
ATOM 742 N N . SER A 1 91 ? 0.300 -5.642 2.877 1.00 98.00 91 SER A N 1
ATOM 743 C CA . SER A 1 91 ? -0.494 -6.252 3.950 1.00 98.00 91 SER A CA 1
ATOM 744 C C . SER A 1 91 ? -0.653 -5.313 5.136 1.00 98.00 91 SER A C 1
ATOM 746 O O . SER A 1 91 ? -1.779 -5.037 5.533 1.00 98.00 91 SER A O 1
ATOM 748 N N . ASP A 1 92 ? 0.441 -4.746 5.637 1.00 98.00 92 ASP A N 1
ATOM 749 C CA . ASP A 1 92 ? 0.415 -4.005 6.898 1.00 98.00 92 ASP A CA 1
ATOM 750 C C . ASP A 1 92 ? -0.263 -2.646 6.713 1.00 98.00 92 ASP A C 1
ATOM 752 O O . ASP A 1 92 ? -1.042 -2.214 7.557 1.00 98.00 92 ASP A O 1
ATOM 756 N N . ASN A 1 93 ? -0.032 -1.978 5.575 1.00 98.50 93 ASN A N 1
ATOM 757 C CA . ASN A 1 93 ? -0.786 -0.768 5.242 1.00 98.50 93 ASN A CA 1
ATOM 758 C C . ASN A 1 93 ? -2.281 -1.070 5.098 1.00 98.50 93 ASN A C 1
ATOM 760 O O . ASN A 1 93 ? -3.101 -0.261 5.524 1.00 98.50 93 ASN A O 1
ATOM 764 N N . ALA A 1 94 ? -2.655 -2.216 4.519 1.00 98.62 94 ALA A N 1
ATOM 765 C CA . ALA A 1 94 ? -4.058 -2.597 4.435 1.00 98.62 94 ALA A CA 1
ATOM 766 C C . ALA A 1 94 ? -4.652 -2.829 5.824 1.00 98.62 94 ALA A C 1
ATOM 768 O O . ALA A 1 94 ? -5.704 -2.270 6.117 1.00 98.62 94 ALA A O 1
ATOM 769 N N . ASP A 1 95 ? -3.966 -3.575 6.685 1.00 98.50 95 ASP A N 1
ATOM 770 C CA . ASP A 1 95 ? -4.423 -3.849 8.045 1.00 98.50 95 ASP A CA 1
ATOM 771 C C . ASP A 1 95 ? -4.582 -2.554 8.851 1.00 98.50 95 ASP A C 1
ATOM 773 O O . ASP A 1 95 ? -5.633 -2.347 9.457 1.00 98.50 95 ASP A O 1
ATOM 777 N N . LEU A 1 96 ? -3.622 -1.627 8.767 1.00 98.44 96 LEU A N 1
ATOM 778 C CA . LEU A 1 96 ? -3.715 -0.299 9.385 1.00 98.44 96 LEU A CA 1
ATOM 779 C C . LEU A 1 96 ? -4.905 0.511 8.843 1.00 98.44 96 LEU A C 1
ATOM 781 O O . LEU A 1 96 ? -5.645 1.125 9.610 1.00 98.44 96 LEU A O 1
ATOM 785 N N . ILE A 1 97 ? -5.166 0.471 7.534 1.00 98.69 97 ILE A N 1
ATOM 786 C CA . ILE A 1 97 ? -6.347 1.120 6.943 1.00 98.69 97 ILE A CA 1
ATOM 787 C C . ILE A 1 97 ? -7.646 0.491 7.469 1.00 98.69 97 ILE A C 1
ATOM 789 O O . ILE A 1 97 ? -8.592 1.213 7.790 1.00 98.69 97 ILE A O 1
ATOM 793 N N . LEU A 1 98 ? -7.718 -0.838 7.572 1.00 98.56 98 LEU A N 1
ATOM 794 C CA . LEU A 1 98 ? -8.900 -1.533 8.090 1.00 98.56 98 LEU A CA 1
ATOM 795 C C . LEU A 1 98 ? -9.118 -1.247 9.582 1.00 98.56 98 LEU A C 1
ATOM 797 O O . LEU A 1 98 ? -10.248 -0.999 10.007 1.00 98.56 98 LEU A O 1
ATOM 801 N N . MET A 1 99 ? -8.046 -1.219 10.374 1.00 98.50 99 MET A N 1
ATOM 802 C CA . MET A 1 99 ? -8.084 -0.833 11.785 1.00 98.50 99 MET A CA 1
ATOM 803 C C . MET A 1 99 ? -8.558 0.614 11.950 1.00 98.50 99 MET A C 1
ATOM 805 O O . MET A 1 99 ? -9.443 0.870 12.765 1.00 98.50 99 MET A O 1
ATOM 809 N N . TYR A 1 100 ? -8.058 1.539 11.126 1.00 98.38 100 TYR A N 1
ATOM 810 C CA . TYR A 1 100 ? -8.511 2.929 11.099 1.00 98.38 100 TYR A CA 1
ATOM 811 C C . TYR A 1 100 ? -10.010 3.047 10.780 1.00 98.38 100 TYR A C 1
ATOM 813 O O . TYR A 1 100 ? -10.751 3.710 11.506 1.00 98.38 100 TYR A O 1
ATOM 821 N N . GLN A 1 101 ? -10.504 2.332 9.762 1.00 98.31 101 GLN A N 1
ATOM 822 C CA . GLN A 1 101 ? -11.943 2.256 9.463 1.00 98.31 101 GLN A CA 1
ATOM 823 C C . GLN A 1 101 ? -12.749 1.701 10.652 1.00 98.31 101 GLN A C 1
ATOM 825 O O . GLN A 1 101 ? -13.863 2.156 10.930 1.00 98.31 101 GLN A O 1
ATOM 830 N N . GLY A 1 102 ? -12.193 0.718 11.366 1.00 98.06 102 GLY A N 1
ATOM 831 C CA . GLY A 1 102 ? -12.760 0.170 12.597 1.00 98.06 102 GLY A CA 1
ATOM 832 C C . GLY A 1 102 ? -12.887 1.222 13.700 1.00 98.06 102 GLY A C 1
ATOM 833 O O . GLY A 1 102 ? -13.975 1.377 14.259 1.00 98.06 102 GLY A O 1
ATOM 834 N N . LEU A 1 103 ? -11.818 1.984 13.957 1.00 96.75 103 LEU A N 1
ATOM 835 C CA . LEU A 1 103 ? -11.796 3.086 14.926 1.00 96.75 103 LEU A CA 1
ATOM 836 C C . LEU A 1 103 ? -12.830 4.157 14.580 1.00 96.75 103 LEU A C 1
ATOM 838 O O . LEU A 1 103 ? -13.625 4.538 15.438 1.00 96.75 103 LEU A O 1
ATOM 842 N N . GLN A 1 104 ? -12.903 4.573 13.314 1.00 97.12 104 GLN A N 1
ATOM 843 C CA . GLN A 1 104 ? -13.919 5.521 12.849 1.00 97.12 104 GLN A CA 1
ATOM 844 C C . GLN A 1 104 ? -15.342 4.995 13.082 1.00 97.12 104 GLN A C 1
ATOM 846 O O . GLN A 1 104 ? -16.229 5.746 13.498 1.00 97.12 104 GLN A O 1
ATOM 851 N N . LYS A 1 105 ? -15.578 3.695 12.855 1.00 96.69 105 LYS A N 1
ATOM 852 C CA . LYS A 1 105 ? -16.893 3.087 13.089 1.00 96.69 105 LYS A CA 1
ATOM 853 C C . LYS A 1 105 ? -17.248 3.022 14.574 1.00 96.69 105 LYS A C 1
ATOM 855 O O . LYS A 1 105 ? -18.410 3.236 14.908 1.00 96.69 105 LYS A O 1
ATOM 860 N N . ILE A 1 106 ? -16.281 2.721 15.443 1.00 94.44 106 ILE A N 1
ATOM 861 C CA . ILE A 1 106 ? -16.464 2.738 16.902 1.00 94.44 106 ILE A CA 1
ATOM 862 C C . ILE A 1 106 ? -16.796 4.158 17.352 1.00 94.44 106 ILE A C 1
ATOM 864 O O . ILE A 1 106 ? -17.837 4.362 17.971 1.00 94.44 106 ILE A O 1
ATOM 868 N N . ARG A 1 107 ? -15.981 5.138 16.950 1.00 93.88 107 ARG A N 1
ATOM 869 C CA . ARG A 1 107 ? -16.195 6.559 17.234 1.00 93.88 107 ARG A CA 1
ATOM 870 C C . ARG A 1 107 ? -17.608 7.013 16.867 1.00 93.88 107 ARG A C 1
ATOM 872 O O . ARG A 1 107 ? -18.291 7.610 17.685 1.00 93.88 107 ARG A O 1
ATOM 879 N N . GLY A 1 108 ? -18.063 6.707 15.649 1.00 93.38 108 GLY A N 1
ATOM 880 C CA . GLY A 1 108 ? -19.387 7.112 15.162 1.00 93.38 108 GLY A CA 1
ATOM 881 C C . GLY A 1 108 ? -20.570 6.415 15.844 1.00 93.38 108 GLY A C 1
ATOM 882 O O . GLY A 1 108 ? -21.699 6.868 15.697 1.00 93.38 108 GLY A O 1
ATOM 883 N N . ASN A 1 109 ? -20.330 5.320 16.570 1.00 92.56 109 ASN A N 1
ATOM 884 C CA . ASN A 1 109 ? -21.362 4.577 17.291 1.00 92.56 109 ASN A CA 1
ATOM 885 C C . ASN A 1 109 ? -21.422 4.927 18.791 1.00 92.56 109 ASN A C 1
ATOM 887 O O . ASN A 1 109 ? -22.358 4.499 19.465 1.00 92.56 109 ASN A O 1
ATOM 891 N N . LEU A 1 110 ? -20.432 5.647 19.330 1.00 89.38 110 LEU A N 1
ATOM 892 C CA . LEU A 1 110 ? -20.415 6.043 20.737 1.00 89.38 110 LEU A CA 1
ATOM 893 C C . LEU A 1 110 ? -21.354 7.244 20.960 1.00 89.38 110 LEU A C 1
ATOM 895 O O . LEU A 1 110 ? -21.167 8.284 20.328 1.00 89.38 110 LEU A O 1
ATOM 899 N N . PRO A 1 111 ? -22.358 7.139 21.851 1.00 83.00 111 PRO A N 1
ATOM 900 C CA . PRO A 1 111 ? -23.265 8.245 22.134 1.00 83.00 111 PRO A CA 1
ATOM 901 C C . PRO A 1 111 ? -22.573 9.338 22.959 1.00 83.00 111 PRO A C 1
ATOM 903 O O . PRO A 1 111 ? -21.915 9.049 23.962 1.00 83.00 111 PRO A O 1
ATOM 906 N N . ASN A 1 112 ? -22.784 10.596 22.569 1.00 75.88 112 ASN A N 1
ATOM 907 C CA . ASN A 1 112 ? -22.415 11.776 23.354 1.00 75.88 112 ASN A CA 1
ATOM 908 C C . ASN A 1 112 ? -23.618 12.160 24.235 1.00 75.88 112 ASN A C 1
ATOM 910 O O . ASN A 1 112 ? -24.700 12.322 23.668 1.00 75.88 112 ASN A O 1
ATOM 914 N N . PRO A 1 113 ? -23.512 12.242 25.581 1.00 68.38 113 PRO A N 1
ATOM 915 C CA . PRO A 1 113 ? -22.342 12.716 26.338 1.00 68.38 113 PRO A CA 1
ATOM 916 C C . PRO A 1 113 ? -21.673 11.698 27.288 1.00 68.38 113 PRO A C 1
ATOM 918 O O . PRO A 1 113 ? -20.711 12.045 27.965 1.00 68.38 113 PRO A O 1
ATOM 921 N N . ILE A 1 114 ? -22.155 10.452 27.372 1.00 73.19 114 ILE A N 1
ATOM 922 C CA . ILE A 1 114 ? -21.673 9.463 28.366 1.00 73.19 114 ILE A CA 1
ATOM 923 C C . ILE A 1 114 ? -20.183 9.128 28.170 1.00 73.19 114 ILE A C 1
ATOM 925 O O . ILE A 1 114 ? -19.486 8.803 29.126 1.00 73.19 114 ILE A O 1
ATOM 929 N N . ASN A 1 115 ? -19.688 9.239 26.936 1.00 79.75 115 ASN A N 1
ATOM 930 C CA . ASN A 1 115 ? -18.366 8.762 26.540 1.00 79.75 115 ASN A CA 1
ATOM 931 C C . ASN A 1 115 ? -17.412 9.887 26.110 1.00 79.75 115 ASN A C 1
ATOM 933 O O . ASN A 1 115 ? -16.509 9.620 25.324 1.00 79.75 115 ASN A O 1
ATOM 937 N N . GLN A 1 116 ? -17.591 11.126 26.586 1.00 87.69 116 GLN A N 1
ATOM 938 C CA . GLN A 1 116 ? -16.800 12.283 26.130 1.00 87.69 116 GLN A CA 1
ATOM 939 C C . GLN A 1 116 ? -15.280 12.041 26.222 1.00 87.69 116 GLN A C 1
ATOM 941 O O . GLN A 1 116 ? -14.579 12.204 25.228 1.00 87.69 116 GLN A O 1
ATOM 946 N N . THR A 1 117 ? -14.778 11.543 27.356 1.00 90.00 117 THR A N 1
ATOM 947 C CA . THR A 1 117 ? -13.347 11.214 27.524 1.00 90.00 117 THR A CA 1
ATOM 948 C C . THR A 1 117 ? -12.881 10.115 26.563 1.00 90.00 117 THR A C 1
ATOM 950 O O . THR A 1 117 ? -11.803 10.202 25.986 1.00 90.00 117 THR A O 1
ATOM 953 N N . ILE A 1 118 ? -13.712 9.094 26.327 1.00 90.81 118 ILE A N 1
ATOM 954 C CA . ILE A 1 118 ? -13.393 8.003 25.391 1.00 90.81 118 ILE A CA 1
ATOM 955 C C . ILE A 1 118 ? -13.356 8.526 23.948 1.00 90.81 118 ILE A C 1
ATOM 957 O O . ILE A 1 118 ? -12.511 8.111 23.159 1.00 90.81 118 ILE A O 1
ATOM 961 N N . LEU A 1 119 ? -14.266 9.433 23.588 1.00 92.12 119 LEU A N 1
ATOM 962 C CA . LEU A 1 119 ? -14.286 10.070 22.274 1.00 92.12 119 LEU A CA 1
ATOM 963 C C . LEU A 1 119 ? -13.037 10.923 22.050 1.00 92.12 119 LEU A C 1
ATOM 965 O O . LEU A 1 119 ? -12.436 10.816 20.986 1.00 92.12 119 LEU A O 1
ATOM 969 N N . GLU A 1 120 ? -12.613 11.693 23.053 1.00 93.00 120 GLU A N 1
ATOM 970 C CA . GLU A 1 120 ? -11.368 12.472 23.017 1.00 93.00 120 GLU A CA 1
ATOM 971 C C . GLU A 1 120 ? -10.135 11.575 22.838 1.00 93.00 120 GLU A C 1
ATOM 973 O O . GLU A 1 120 ? -9.259 11.876 22.024 1.00 93.00 120 GLU A O 1
ATOM 978 N N . ASP A 1 121 ? -10.086 10.433 23.529 1.00 93.94 121 ASP A N 1
ATOM 979 C CA . ASP A 1 121 ? -9.013 9.451 23.367 1.00 93.94 121 ASP A CA 1
ATOM 980 C C . ASP A 1 121 ? -8.989 8.834 21.965 1.00 93.94 121 ASP A C 1
ATOM 982 O O . ASP A 1 121 ? -7.925 8.727 21.348 1.00 93.94 121 ASP A O 1
ATOM 986 N N . ILE A 1 122 ? -10.153 8.457 21.431 1.00 94.31 122 ILE A N 1
ATOM 987 C CA . ILE A 1 122 ? -10.258 7.922 20.070 1.00 94.31 122 ILE A CA 1
ATOM 988 C C . ILE A 1 122 ? -9.874 8.989 19.041 1.00 94.31 122 ILE A C 1
ATOM 990 O O . ILE A 1 122 ? -9.150 8.678 18.096 1.00 94.31 122 ILE A O 1
ATOM 994 N N . ASP A 1 123 ? -10.306 10.236 19.226 1.00 94.88 123 ASP A N 1
ATOM 995 C CA . ASP A 1 123 ? -9.937 11.357 18.361 1.00 94.88 123 ASP A CA 1
ATOM 996 C C . ASP A 1 123 ? -8.433 11.605 18.379 1.00 94.88 123 ASP A C 1
ATOM 998 O O . ASP A 1 123 ? -7.819 11.762 17.324 1.00 94.88 123 ASP A O 1
ATOM 1002 N N . ARG A 1 124 ? -7.801 11.540 19.552 1.00 96.12 124 ARG A N 1
ATOM 1003 C CA . ARG A 1 124 ? -6.344 11.623 19.669 1.00 96.12 124 ARG A CA 1
ATOM 1004 C C . ARG A 1 124 ? -5.645 10.508 18.891 1.00 96.12 124 ARG A C 1
ATOM 1006 O O . ARG A 1 124 ? -4.654 10.786 18.218 1.00 96.12 124 ARG A O 1
ATOM 1013 N N . ILE A 1 125 ? -6.144 9.272 18.951 1.00 96.12 125 ILE A N 1
ATOM 1014 C CA . ILE A 1 125 ? -5.582 8.149 18.184 1.00 96.12 125 ILE A CA 1
ATOM 1015 C C . ILE A 1 125 ? -5.774 8.372 16.679 1.00 96.12 125 ILE A C 1
ATOM 1017 O O . ILE A 1 125 ? -4.825 8.212 15.918 1.00 96.12 125 ILE A O 1
ATOM 1021 N N . ILE A 1 126 ? -6.977 8.760 16.245 1.00 96.12 126 ILE A N 1
ATOM 1022 C CA . ILE A 1 126 ? -7.308 9.004 14.833 1.00 96.12 126 ILE A CA 1
ATOM 1023 C C . ILE A 1 126 ? -6.446 10.128 14.250 1.00 96.12 126 ILE A C 1
ATOM 1025 O O . ILE A 1 126 ? -5.915 9.973 13.152 1.00 96.12 126 ILE A O 1
ATOM 1029 N N . ASN A 1 127 ? -6.267 11.224 14.989 1.00 95.88 127 ASN A N 1
ATOM 1030 C CA . ASN A 1 127 ? -5.495 12.387 14.547 1.00 95.88 127 ASN A CA 1
ATOM 1031 C C . ASN A 1 127 ? -3.988 12.108 14.456 1.00 95.88 127 ASN A C 1
ATOM 1033 O O . ASN A 1 127 ? -3.293 12.780 13.703 1.00 95.88 127 ASN A O 1
ATOM 1037 N N . ASN A 1 128 ? -3.484 11.119 15.200 1.00 95.94 128 ASN A N 1
ATOM 1038 C CA . ASN A 1 128 ? -2.076 10.713 15.179 1.00 95.94 128 ASN A CA 1
ATOM 1039 C C . ASN A 1 128 ? -1.853 9.375 14.451 1.00 95.94 128 ASN A C 1
ATOM 1041 O O . ASN A 1 128 ? -0.797 8.757 14.595 1.00 95.94 128 ASN A O 1
ATOM 1045 N N . TYR A 1 129 ? -2.847 8.895 13.696 1.00 97.44 129 TYR A N 1
ATOM 1046 C CA . TYR A 1 129 ? -2.789 7.573 13.086 1.00 97.44 129 TYR A CA 1
ATOM 1047 C C . TYR A 1 129 ? -1.786 7.545 11.930 1.00 97.44 129 TYR A C 1
ATOM 1049 O O . TYR A 1 129 ? -1.935 8.260 10.938 1.00 97.44 129 TYR A O 1
ATOM 1057 N N . ALA A 1 130 ? -0.771 6.693 12.054 1.00 96.69 130 ALA A N 1
ATOM 1058 C CA . ALA A 1 130 ? 0.305 6.574 11.083 1.00 96.69 130 ALA A CA 1
ATOM 1059 C C . ALA A 1 130 ? 0.149 5.321 10.218 1.00 96.69 130 ALA A C 1
ATOM 1061 O O . ALA A 1 130 ? -0.185 4.244 10.716 1.00 96.69 130 ALA A O 1
ATOM 1062 N N . LEU A 1 131 ? 0.454 5.448 8.927 1.00 97.44 131 LEU A N 1
ATOM 1063 C CA . LEU A 1 131 ? 0.639 4.293 8.053 1.00 97.44 131 LEU A CA 1
ATOM 1064 C C . LEU A 1 131 ? 2.087 3.810 8.073 1.00 97.44 131 LEU A C 1
ATOM 1066 O O . LEU A 1 131 ? 3.022 4.580 8.296 1.00 97.44 131 LEU A O 1
ATOM 1070 N N . ARG A 1 132 ? 2.273 2.521 7.770 1.00 97.12 132 ARG A N 1
ATOM 1071 C CA . ARG A 1 132 ? 3.600 1.924 7.605 1.00 97.12 132 ARG A CA 1
ATOM 1072 C C . ARG A 1 132 ? 4.375 2.598 6.475 1.00 97.12 132 ARG A C 1
ATOM 1074 O O . ARG A 1 132 ? 5.573 2.792 6.614 1.00 97.12 132 ARG A O 1
ATOM 1081 N N . GLY A 1 133 ? 3.709 2.944 5.373 1.00 97.12 133 GLY A N 1
ATOM 1082 C CA . GLY A 1 133 ? 4.367 3.500 4.191 1.00 97.12 133 GLY A CA 1
ATOM 1083 C C . GLY A 1 133 ? 5.095 2.434 3.366 1.00 97.12 133 GLY A C 1
ATOM 1084 O O . GLY A 1 133 ? 4.681 1.275 3.327 1.00 97.12 133 GLY A O 1
ATOM 1085 N N . LEU A 1 134 ? 6.165 2.834 2.688 1.00 96.81 134 LEU A N 1
ATOM 1086 C CA . LEU A 1 134 ? 6.950 2.021 1.763 1.00 96.81 134 LEU A CA 1
ATOM 1087 C C . LEU A 1 134 ? 8.319 1.772 2.383 1.00 96.81 134 LEU A C 1
ATOM 1089 O O . LEU A 1 134 ? 9.192 2.621 2.272 1.00 96.81 134 LEU A O 1
ATOM 1093 N N . LYS A 1 135 ? 8.530 0.631 3.037 1.00 95.19 135 LYS A N 1
ATOM 1094 C CA . LYS A 1 135 ? 9.755 0.355 3.813 1.00 95.19 135 LYS A CA 1
ATOM 1095 C C . LYS A 1 135 ? 10.606 -0.775 3.238 1.00 95.19 135 LYS A C 1
ATOM 1097 O O . LYS A 1 135 ? 11.775 -0.920 3.598 1.00 95.19 135 LYS A O 1
ATOM 1102 N N . GLY A 1 136 ? 10.060 -1.549 2.301 1.00 92.75 136 GLY A N 1
ATOM 1103 C CA . GLY A 1 136 ? 10.750 -2.688 1.709 1.00 92.75 136 GLY A CA 1
ATOM 1104 C C . GLY A 1 136 ? 10.864 -3.867 2.682 1.00 92.75 136 GLY A C 1
ATOM 1105 O O . GLY A 1 136 ? 10.070 -3.997 3.615 1.00 92.75 136 GLY A O 1
ATOM 1106 N N . ALA A 1 137 ? 11.831 -4.758 2.440 1.00 90.00 137 ALA A N 1
ATOM 1107 C CA . ALA A 1 137 ? 11.947 -6.037 3.152 1.00 90.00 137 ALA A CA 1
ATOM 1108 C C . ALA A 1 137 ? 12.381 -5.886 4.617 1.00 90.00 137 ALA A C 1
ATOM 1110 O O . ALA A 1 137 ? 11.814 -6.531 5.489 1.00 90.00 137 ALA A O 1
ATOM 1111 N N . THR A 1 138 ? 13.381 -5.040 4.872 1.00 91.25 138 THR A N 1
ATOM 1112 C CA . THR A 1 138 ? 14.042 -4.894 6.183 1.00 91.25 138 THR A CA 1
ATOM 1113 C C . THR A 1 138 ? 14.015 -3.456 6.701 1.00 91.25 138 THR A C 1
ATOM 1115 O O . THR A 1 138 ? 14.874 -3.054 7.476 1.00 91.25 138 THR A O 1
ATOM 1118 N N . GLY A 1 139 ? 13.077 -2.636 6.218 1.00 89.56 139 GLY A N 1
ATOM 1119 C CA . GLY A 1 139 ? 12.937 -1.247 6.663 1.00 89.56 139 GLY A CA 1
ATOM 1120 C C . GLY A 1 139 ? 13.852 -0.231 5.973 1.00 89.56 139 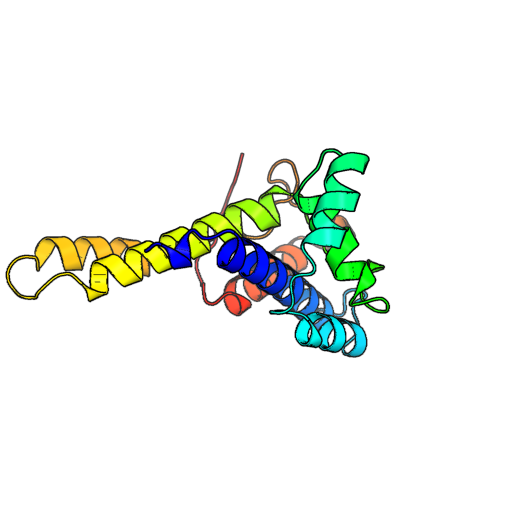GLY A C 1
ATOM 1121 O O . GLY A 1 139 ? 13.694 0.968 6.178 1.00 89.56 139 GLY A O 1
ATOM 1122 N N . THR A 1 140 ? 14.796 -0.683 5.144 1.00 91.00 140 THR A N 1
ATOM 1123 C CA . THR A 1 140 ? 15.860 0.160 4.566 1.00 91.00 140 THR A CA 1
ATOM 1124 C C . THR A 1 140 ? 15.482 0.871 3.270 1.00 91.00 140 THR A C 1
ATOM 1126 O O . THR A 1 140 ? 16.283 1.643 2.750 1.00 91.00 140 THR A O 1
ATOM 1129 N N . GLN A 1 141 ? 14.311 0.577 2.694 1.00 94.12 141 GLN A N 1
ATOM 1130 C CA . GLN A 1 141 ? 13.863 1.132 1.408 1.00 94.12 141 GLN A CA 1
ATOM 1131 C C . GLN A 1 141 ? 14.837 0.904 0.230 1.00 94.12 141 GLN A C 1
ATOM 1133 O O . GLN A 1 141 ? 14.722 1.568 -0.799 1.00 94.12 141 GLN A O 1
ATOM 1138 N N . ALA A 1 142 ? 15.770 -0.054 0.329 1.00 94.19 142 ALA A N 1
ATOM 1139 C CA . ALA A 1 142 ? 16.849 -0.236 -0.648 1.00 94.19 142 ALA A CA 1
ATOM 1140 C C . ALA A 1 142 ? 16.348 -0.410 -2.095 1.00 94.19 142 ALA A C 1
ATOM 1142 O O . ALA A 1 142 ? 16.892 0.189 -3.023 1.00 94.19 142 ALA A O 1
ATOM 1143 N N . THR A 1 143 ? 15.272 -1.175 -2.291 1.00 94.69 143 THR A N 1
ATOM 1144 C CA . THR A 1 143 ? 14.652 -1.368 -3.609 1.00 94.69 143 THR A CA 1
ATOM 1145 C C . THR A 1 143 ? 14.095 -0.063 -4.180 1.00 94.69 143 THR A C 1
ATOM 1147 O O . THR A 1 143 ? 14.274 0.228 -5.361 1.00 94.69 143 THR A O 1
ATOM 1150 N N . PHE A 1 144 ? 13.449 0.760 -3.350 1.00 96.44 144 PHE A N 1
ATOM 1151 C CA . PHE A 1 144 ? 12.948 2.066 -3.77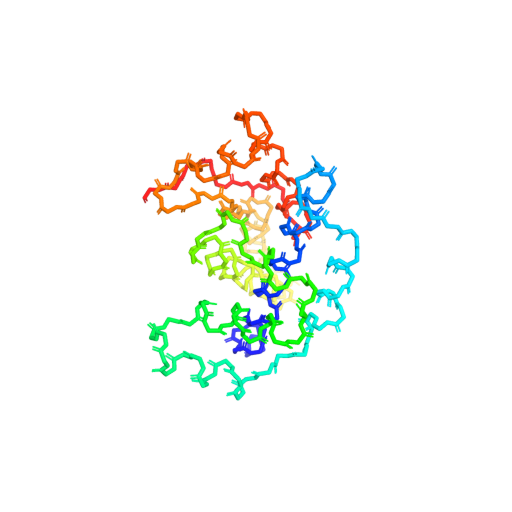8 1.00 96.44 144 PHE A CA 1
ATOM 1152 C C . PHE A 1 144 ? 14.090 3.034 -4.066 1.00 96.44 144 PHE A C 1
ATOM 1154 O O . PHE A 1 144 ? 14.004 3.778 -5.035 1.00 96.44 144 PHE A O 1
ATOM 1161 N N . LEU A 1 145 ? 15.185 2.986 -3.303 1.00 96.19 145 LEU A N 1
ATOM 1162 C CA . LEU A 1 145 ? 16.371 3.795 -3.581 1.00 96.19 145 LEU A CA 1
ATOM 1163 C C . LEU A 1 145 ? 16.952 3.487 -4.966 1.00 96.19 145 LEU A C 1
ATOM 1165 O O . LEU A 1 145 ? 17.264 4.412 -5.711 1.00 96.19 145 LEU A O 1
ATOM 1169 N N . GLN A 1 146 ? 17.027 2.209 -5.343 1.00 95.19 146 GLN A N 1
ATOM 1170 C CA . GLN A 1 146 ? 17.464 1.806 -6.684 1.00 95.19 146 GLN A CA 1
ATOM 1171 C C 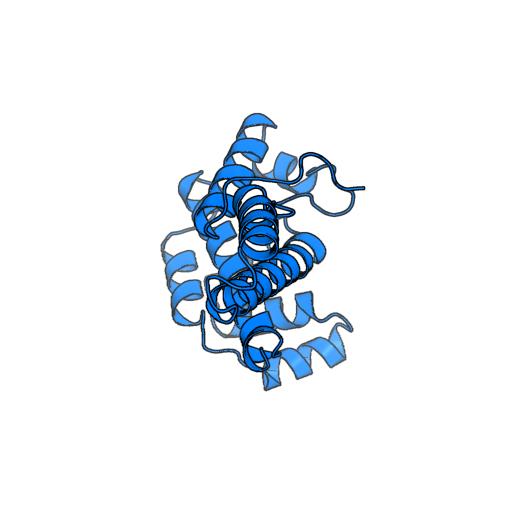. GLN A 1 146 ? 16.524 2.320 -7.785 1.00 95.19 146 GLN A C 1
ATOM 1173 O O . GLN A 1 146 ? 16.993 2.749 -8.836 1.00 95.19 146 GLN A O 1
ATOM 1178 N N . LEU A 1 147 ? 15.209 2.311 -7.547 1.00 94.88 147 LEU A N 1
ATOM 1179 C CA . LEU A 1 147 ? 14.209 2.785 -8.512 1.00 94.88 147 LEU A CA 1
ATOM 1180 C C . LEU A 1 147 ? 14.170 4.314 -8.640 1.00 94.88 147 LEU A C 1
ATOM 1182 O O . LEU A 1 147 ? 14.007 4.847 -9.735 1.00 94.88 147 LEU A O 1
ATOM 1186 N N . CYS A 1 148 ? 14.283 5.024 -7.520 1.00 95.44 148 CYS A N 1
ATOM 1187 C CA . CYS A 1 148 ? 14.164 6.477 -7.449 1.00 95.44 148 CYS A CA 1
ATOM 1188 C C . CYS A 1 148 ? 15.490 7.193 -7.745 1.00 95.44 148 CYS A C 1
ATOM 1190 O O . CYS A 1 148 ? 15.479 8.342 -8.192 1.00 95.44 148 CYS A O 1
ATOM 1192 N N . GLY A 1 149 ? 16.622 6.537 -7.485 1.00 95.56 149 GLY A N 1
ATOM 1193 C CA . GLY A 1 149 ? 17.975 7.050 -7.703 1.00 95.56 149 GLY A CA 1
ATOM 1194 C C . GLY A 1 149 ? 18.501 7.996 -6.619 1.00 95.56 149 GLY A C 1
ATOM 1195 O O . GLY A 1 149 ? 19.688 8.306 -6.634 1.00 95.56 149 GLY A O 1
ATOM 1196 N N . SER A 1 150 ? 17.667 8.457 -5.679 1.00 96.19 150 SER A N 1
ATOM 1197 C CA . SER A 1 150 ? 18.119 9.257 -4.532 1.00 96.19 150 SER A CA 1
ATOM 1198 C C . SER A 1 150 ? 17.202 9.098 -3.308 1.00 96.19 150 SER A C 1
ATOM 1200 O O . SER A 1 150 ? 16.003 8.848 -3.488 1.00 96.19 150 SER A O 1
ATOM 1202 N N . PRO A 1 151 ? 17.718 9.256 -2.072 1.00 96.00 151 PRO A N 1
ATOM 1203 C CA . PRO A 1 151 ? 16.910 9.181 -0.851 1.00 96.00 151 PRO A CA 1
ATOM 1204 C C . PRO A 1 151 ? 15.772 10.208 -0.804 1.00 96.00 151 PRO A C 1
ATOM 1206 O O . PRO A 1 151 ? 14.667 9.892 -0.372 1.00 96.00 151 PRO A O 1
ATOM 1209 N N . GLU A 1 152 ? 15.992 11.419 -1.317 1.00 96.94 152 GLU A N 1
ATOM 1210 C CA . GLU A 1 152 ? 14.994 12.499 -1.316 1.00 96.94 152 GLU A CA 1
ATOM 1211 C C . GLU A 1 152 ? 13.775 12.117 -2.160 1.00 96.94 152 GLU A C 1
ATOM 1213 O O . GLU A 1 152 ? 12.631 12.368 -1.778 1.00 96.94 152 GLU A O 1
ATOM 1218 N N . LYS A 1 153 ? 14.007 11.448 -3.296 1.00 97.31 153 LYS A N 1
ATOM 1219 C CA . LYS A 1 153 ? 12.929 10.929 -4.141 1.00 97.31 153 LYS A CA 1
ATOM 1220 C C . LYS A 1 153 ? 12.201 9.751 -3.498 1.00 97.31 153 LYS A C 1
ATOM 1222 O O . LYS A 1 153 ? 11.006 9.607 -3.728 1.00 97.31 153 LYS A O 1
ATOM 1227 N N . VAL A 1 154 ? 12.873 8.930 -2.691 1.00 97.12 154 VAL A N 1
ATOM 1228 C CA . VAL A 1 154 ? 12.203 7.859 -1.929 1.00 97.12 154 VAL A CA 1
ATOM 1229 C C . VAL A 1 154 ? 11.258 8.454 -0.885 1.00 97.12 154 VAL A C 1
ATOM 1231 O O . VAL A 1 154 ? 10.103 8.040 -0.806 1.00 97.12 154 VAL A O 1
ATOM 1234 N N . ILE A 1 155 ? 11.712 9.469 -0.145 1.00 96.31 155 ILE A N 1
ATOM 1235 C CA . ILE A 1 155 ? 10.890 10.181 0.846 1.00 96.31 155 ILE A CA 1
ATOM 1236 C C . ILE A 1 155 ? 9.670 10.821 0.169 1.00 96.31 155 ILE A C 1
ATOM 1238 O O . ILE A 1 155 ? 8.544 10.685 0.648 1.00 96.31 155 ILE A O 1
ATOM 1242 N N . GLU A 1 156 ? 9.867 11.475 -0.978 1.00 97.56 156 GLU A N 1
ATOM 1243 C CA . GLU A 1 156 ? 8.766 12.081 -1.730 1.00 97.56 156 GLU A CA 1
ATOM 1244 C C . GLU A 1 156 ? 7.790 11.033 -2.293 1.00 97.56 156 GLU A C 1
ATOM 1246 O O . GLU A 1 156 ? 6.574 11.246 -2.251 1.00 97.56 156 GLU A O 1
ATOM 1251 N N . LEU A 1 157 ? 8.291 9.888 -2.774 1.00 98.00 157 LEU A N 1
ATOM 1252 C CA . LEU A 1 157 ? 7.456 8.770 -3.224 1.00 98.00 157 LEU A CA 1
ATOM 1253 C C . LEU A 1 157 ? 6.571 8.260 -2.089 1.00 98.00 157 LEU A C 1
ATOM 1255 O O . LEU A 1 157 ? 5.362 8.094 -2.274 1.00 98.00 157 LEU A O 1
ATOM 1259 N N . GLU A 1 158 ? 7.170 8.026 -0.923 1.00 97.69 158 GLU A N 1
ATOM 1260 C CA . GLU A 1 158 ? 6.471 7.530 0.256 1.00 97.69 158 GLU A CA 1
ATOM 1261 C C . GLU A 1 158 ? 5.403 8.523 0.727 1.00 97.69 158 GLU A C 1
ATOM 1263 O O . GLU A 1 158 ? 4.254 8.135 0.949 1.00 97.69 158 GLU A O 1
ATOM 1268 N N . ARG A 1 159 ? 5.736 9.819 0.774 1.00 97.94 159 ARG A N 1
ATOM 1269 C CA . ARG A 1 159 ? 4.792 10.886 1.123 1.00 97.94 159 ARG A CA 1
ATOM 1270 C C . ARG A 1 159 ? 3.586 10.901 0.186 1.00 97.94 159 ARG A C 1
ATOM 1272 O O . ARG A 1 159 ? 2.451 10.828 0.650 1.00 97.94 159 ARG A O 1
ATOM 1279 N N . ARG A 1 160 ? 3.812 10.923 -1.133 1.00 98.31 160 ARG A N 1
ATOM 1280 C CA . ARG A 1 160 ? 2.729 10.898 -2.135 1.00 98.31 160 ARG A CA 1
ATOM 1281 C C . ARG A 1 160 ? 1.857 9.660 -2.004 1.00 98.31 160 ARG A C 1
ATOM 1283 O O . ARG A 1 160 ? 0.634 9.761 -2.071 1.00 98.31 160 ARG A O 1
ATOM 1290 N N . PHE A 1 161 ? 2.485 8.500 -1.827 1.00 98.44 161 PHE A N 1
ATOM 1291 C CA . PHE A 1 161 ? 1.798 7.230 -1.636 1.00 98.44 161 PHE A CA 1
ATOM 1292 C C . PHE A 1 161 ? 0.849 7.275 -0.430 1.00 98.44 161 PHE A C 1
ATOM 1294 O O . PHE A 1 161 ? -0.333 6.961 -0.580 1.00 98.44 161 PHE A O 1
ATOM 1301 N N . VAL A 1 162 ? 1.327 7.727 0.732 1.00 98.19 162 VAL A N 1
ATOM 1302 C CA . VAL A 1 162 ? 0.513 7.810 1.954 1.00 98.19 162 VAL A CA 1
ATOM 1303 C C . VAL A 1 162 ? -0.602 8.856 1.816 1.00 98.19 162 VAL A C 1
ATOM 1305 O O . VAL A 1 162 ? -1.760 8.553 2.120 1.00 98.19 162 VAL A O 1
ATOM 1308 N N . THR A 1 163 ? -0.316 10.025 1.230 1.00 98.19 163 THR A N 1
ATOM 1309 C CA . THR A 1 163 ? -1.333 11.057 0.957 1.00 98.19 163 THR A CA 1
ATOM 1310 C C . THR A 1 163 ? -2.455 10.539 0.055 1.00 98.19 163 THR A C 1
ATOM 1312 O O . THR A 1 163 ? -3.630 10.767 0.340 1.00 98.19 163 THR A O 1
ATOM 1315 N N . LYS A 1 164 ? -2.140 9.774 -0.999 1.00 98.12 164 LYS A N 1
ATOM 1316 C CA . LYS A 1 164 ? -3.159 9.170 -1.883 1.00 98.12 164 LYS A CA 1
ATOM 1317 C C . LYS A 1 164 ? -4.049 8.147 -1.176 1.00 98.12 164 LYS A C 1
ATOM 1319 O O . LYS A 1 164 ? -5.173 7.898 -1.615 1.00 98.12 164 LYS A O 1
ATOM 1324 N N . LEU A 1 165 ? -3.574 7.552 -0.084 1.00 98.25 165 LEU A N 1
ATOM 1325 C CA . LEU A 1 165 ? -4.373 6.648 0.741 1.00 98.25 165 LEU A CA 1
ATOM 1326 C C . LEU A 1 165 ? -5.290 7.388 1.724 1.00 98.25 165 LEU A C 1
ATOM 1328 O O . LEU A 1 165 ? -6.238 6.763 2.210 1.00 98.25 165 LEU A O 1
ATOM 1332 N N . GLY A 1 166 ? -5.082 8.696 1.914 1.00 97.62 166 GLY A N 1
ATOM 1333 C CA . GLY A 1 166 ? -5.855 9.563 2.806 1.00 97.62 166 GLY A CA 1
ATOM 1334 C C . GLY A 1 166 ? -5.213 9.769 4.178 1.00 97.62 166 GLY A C 1
ATOM 1335 O O . GLY A 1 166 ? -5.931 10.047 5.131 1.00 97.62 166 GLY A O 1
ATOM 1336 N N . PHE A 1 167 ? -3.896 9.588 4.286 1.00 97.69 167 PHE A N 1
ATOM 1337 C CA . PHE A 1 167 ? -3.141 9.725 5.531 1.00 97.69 167 PHE A CA 1
ATOM 1338 C C . PHE A 1 167 ? -1.995 10.727 5.350 1.00 97.69 167 PHE A C 1
ATOM 1340 O O . PHE A 1 167 ? -1.550 10.982 4.230 1.00 97.69 167 PHE A O 1
ATOM 1347 N N . GLU A 1 168 ? -1.503 11.280 6.455 1.00 95.00 168 GLU A N 1
ATOM 1348 C CA . GLU A 1 168 ? -0.410 12.265 6.452 1.00 95.00 168 GLU A CA 1
ATOM 1349 C C . GLU A 1 168 ? 0.811 11.791 7.246 1.00 95.00 168 GLU A C 1
ATOM 1351 O O . GLU A 1 168 ? 1.942 12.152 6.925 1.00 95.00 168 GLU A O 1
ATOM 1356 N N . ILE A 1 169 ? 0.592 10.950 8.260 1.00 96.50 169 ILE A N 1
ATOM 1357 C CA . ILE A 1 169 ? 1.629 10.499 9.185 1.00 96.50 169 ILE A CA 1
ATOM 1358 C C . ILE A 1 169 ? 2.155 9.135 8.735 1.00 96.50 169 ILE A C 1
ATOM 1360 O O . ILE A 1 169 ? 1.394 8.225 8.392 1.00 96.50 169 ILE A O 1
ATOM 1364 N N . ILE A 1 170 ? 3.478 8.997 8.756 1.00 96.50 170 ILE A N 1
ATOM 1365 C CA . ILE A 1 170 ? 4.206 7.808 8.316 1.00 96.50 170 ILE A CA 1
ATOM 1366 C C . ILE A 1 170 ? 5.068 7.334 9.476 1.00 96.50 170 ILE A C 1
ATOM 1368 O O . ILE A 1 170 ? 5.735 8.142 10.122 1.00 96.50 170 ILE A O 1
ATOM 1372 N N . ILE A 1 171 ? 5.082 6.029 9.731 1.00 92.94 171 ILE A N 1
ATOM 1373 C CA . ILE A 1 171 ? 6.008 5.445 10.700 1.00 92.94 171 ILE A CA 1
ATOM 1374 C C . ILE A 1 171 ? 7.441 5.684 10.185 1.00 92.94 171 ILE A C 1
ATOM 1376 O O . ILE A 1 171 ? 7.757 5.280 9.062 1.00 92.94 171 ILE A O 1
ATOM 1380 N N . PRO A 1 172 ? 8.322 6.350 10.954 1.00 85.00 172 PRO A N 1
ATOM 1381 C CA . PRO A 1 172 ? 9.630 6.763 10.448 1.00 85.00 172 PRO A CA 1
ATOM 1382 C C . PRO A 1 172 ? 10.568 5.572 10.225 1.00 85.00 172 PRO A C 1
ATOM 1384 O O . PRO A 1 172 ? 11.279 5.532 9.224 1.00 85.00 172 PRO A O 1
ATOM 1387 N N . ILE A 1 173 ? 10.544 4.590 11.130 1.00 79.88 173 ILE A N 1
ATOM 1388 C CA . ILE A 1 173 ? 11.417 3.412 11.114 1.00 79.88 173 ILE A CA 1
ATOM 1389 C C . ILE A 1 173 ? 10.575 2.176 11.420 1.00 79.88 173 ILE A C 1
ATOM 1391 O O . ILE A 1 173 ? 9.768 2.179 12.347 1.00 79.88 173 ILE A O 1
ATOM 1395 N N . THR A 1 174 ? 10.794 1.113 10.653 1.00 73.19 174 THR A N 1
ATOM 1396 C CA . THR A 1 174 ? 10.215 -0.215 10.883 1.00 73.19 174 THR A CA 1
ATOM 1397 C C . THR A 1 174 ? 11.353 -1.228 10.879 1.00 73.19 174 THR A C 1
ATOM 1399 O O . THR A 1 174 ? 12.173 -1.176 9.962 1.00 73.19 174 THR A O 1
ATOM 1402 N N . GLY A 1 175 ? 11.409 -2.121 11.864 1.00 55.81 175 GLY A N 1
ATOM 1403 C CA . GLY A 1 175 ? 12.430 -3.163 12.000 1.00 55.81 175 GLY A CA 1
ATOM 1404 C C . GLY A 1 175 ? 11.825 -4.444 12.536 1.00 55.81 175 GLY A C 1
ATOM 1405 O O . GLY A 1 175 ? 10.863 -4.326 13.327 1.00 55.81 175 GLY A O 1
#

Radius of gyration: 17.31 Å; chains: 1; bounding box: 41×36×48 Å

Organism: NCBI:txid412755

Foldseek 3Di:
DDVLPDPQLLLLQLLLLQLLLLVLCVVLVQPHDPLLSVQSVVCSNPQPVVQLVVVCVVVVDNSVSSLVRSCVSRVVNSVSRQQLADPCQRNQQSVLLSVLVVLVVVLVPDDPPVCVVVNVVSVVCNVQRAGQFGQHDQRPSVSVCVRQVHPVSSVSSRQSSQVSVVDRHHDNGDD

InterPro domains:
  IPR008948 L-Aspartase-like [SSF48557] (1-171)

pLDDT: mean 95.68, std 5.66, range [55.81, 98.81]

Sequence (175 aa):
MRYIFSPENKFKTWRKIWIALAESQMEMGITVTAKQVRELKKYKDNINYEIAEKWEKKLRHDVMSHVKAFGEQAKIASGIIHLGMTSCDVSDNADLILMYQGLQKIRGNLPNPINQTILEDIDRIINNYALRGLKGATGTQATFLQLCGSPEKVIELERRFVTKLGFEIIIPITG